Protein AF-A0A8J2YRN2-F1 (afdb_monomer_lite)

InterPro domains:
  IPR008792 Coenzyme PQQ synthesis protein D [PF05402] (5-70)
  IPR041881 Coenzyme PQQ synthesis protein D superfamily [G3DSA:1.10.10.1150] (1-71)

Radius of gyration: 12.45 Å; chains: 1; bounding box: 31×29×22 Å

Foldseek 3Di:
DDDFDWDALPPPRDTDTDDPLSVLLVVVLVDDDDLVVSLVVVVVVDVDDSVVSSVVSVVSVVVCVVSVNDDDDPD

Secondar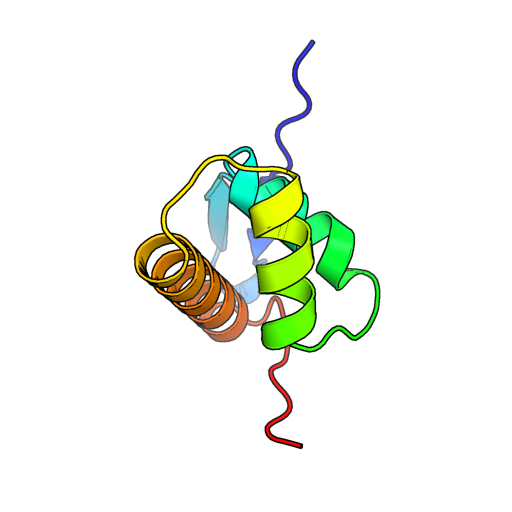y structure (DSSP, 8-state):
---PPEEEETTTTEEEE--HHHHHHHHHTTS---HHHHHHHHHHHS---HHHHHHHHHHHHHHHHHTTS------

pLDDT: mean 77.6, std 13.79, range [38.28, 89.5]

Sequence (75 aa):
MGTQTVLMSIDHGKYIGLDAVGTAIWQRLAEPVSVRDLCAQLMSAFTADAAELRRDVLAFLTRLHAYGLVDIDPA

Organism: NCBI:txid1867774

Structure (mmCIF, N/CA/C/O backbone):
data_AF-A0A8J2YRN2-F1
#
_entry.id   AF-A0A8J2YRN2-F1
#
loop_
_atom_site.group_PDB
_atom_site.id
_atom_site.type_symbol
_atom_site.label_atom_id
_atom_site.label_alt_id
_atom_site.label_comp_id
_atom_site.label_asym_id
_atom_site.label_entity_id
_atom_site.label_seq_id
_atom_site.pdbx_PDB_ins_code
_atom_site.Cartn_x
_atom_site.Cartn_y
_atom_site.Cartn_z
_atom_site.occupancy
_atom_site.B_iso_or_equiv
_atom_site.auth_seq_id
_atom_site.auth_comp_id
_atom_site.auth_asym_id
_atom_site.auth_atom_id
_atom_site.pdbx_PDB_model_num
ATOM 1 N N . MET A 1 1 ? -11.762 19.089 7.926 1.00 38.28 1 MET A N 1
ATOM 2 C CA . MET A 1 1 ? -12.708 18.087 7.387 1.00 38.28 1 MET A CA 1
ATOM 3 C C . MET A 1 1 ? -11.861 17.013 6.715 1.00 38.28 1 MET A C 1
ATOM 5 O O . MET A 1 1 ? -11.346 17.270 5.638 1.00 38.28 1 MET A O 1
ATOM 9 N N . GLY A 1 2 ? -11.556 15.915 7.416 1.00 46.31 2 GLY A N 1
ATOM 10 C CA . GLY A 1 2 ? -10.628 14.881 6.938 1.00 46.31 2 GLY A CA 1
ATOM 11 C C . GLY A 1 2 ? -11.356 13.840 6.092 1.00 46.31 2 GLY A C 1
ATOM 12 O O . GLY A 1 2 ? -12.303 13.220 6.565 1.00 46.31 2 GLY A O 1
ATOM 13 N N . THR A 1 3 ? -10.947 13.672 4.839 1.00 39.94 3 THR A N 1
ATOM 14 C CA . THR A 1 3 ? -11.521 12.696 3.907 1.00 39.94 3 THR A CA 1
ATOM 15 C C . THR A 1 3 ? -10.927 11.311 4.171 1.00 39.94 3 THR A C 1
ATOM 17 O O . THR A 1 3 ? -9.886 10.965 3.614 1.00 39.94 3 THR A O 1
ATOM 20 N N . GLN A 1 4 ? -11.557 10.515 5.036 1.00 43.12 4 GLN A N 1
ATOM 21 C CA . GLN A 1 4 ? -11.228 9.091 5.158 1.00 43.12 4 GLN A CA 1
ATOM 22 C C . GLN A 1 4 ? -11.868 8.324 3.999 1.00 43.12 4 GLN A C 1
ATOM 24 O O . GLN A 1 4 ? -13.084 8.364 3.815 1.00 43.12 4 GLN A O 1
ATOM 29 N N . THR A 1 5 ? -11.042 7.630 3.216 1.00 54.69 5 THR A N 1
ATOM 30 C CA . THR A 1 5 ? -11.521 6.754 2.141 1.00 54.69 5 THR A CA 1
ATOM 31 C C . THR A 1 5 ? -11.924 5.416 2.752 1.00 54.69 5 THR A C 1
ATOM 33 O O . THR A 1 5 ? -11.100 4.748 3.378 1.00 54.69 5 THR A O 1
ATOM 36 N N . VAL A 1 6 ? -13.193 5.033 2.597 1.00 57.19 6 VAL A N 1
ATOM 37 C CA . VAL A 1 6 ? -13.702 3.725 3.031 1.00 57.19 6 VAL A CA 1
ATOM 38 C C . VAL A 1 6 ? -13.822 2.828 1.810 1.00 57.19 6 VAL A C 1
ATOM 40 O O . VAL A 1 6 ? -14.539 3.154 0.866 1.00 57.19 6 VAL A O 1
ATOM 43 N N . LEU A 1 7 ? -13.129 1.693 1.845 1.00 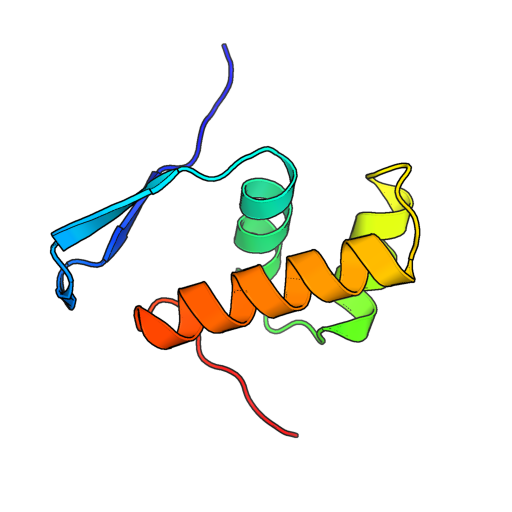65.50 7 LEU A N 1
ATOM 44 C CA . LEU A 1 7 ? -13.233 0.657 0.824 1.00 65.50 7 LEU A CA 1
ATOM 45 C C . LEU A 1 7 ? -14.189 -0.429 1.287 1.00 65.50 7 LEU A C 1
ATOM 47 O O . LEU A 1 7 ? -14.056 -0.956 2.396 1.00 65.50 7 LEU A O 1
ATOM 51 N N . MET A 1 8 ? -15.143 -0.758 0.421 1.00 56.28 8 MET A N 1
ATOM 52 C CA . MET A 1 8 ? -16.107 -1.824 0.643 1.00 56.28 8 MET A CA 1
ATOM 53 C C . MET A 1 8 ? -15.848 -2.942 -0.366 1.00 56.28 8 MET A C 1
ATOM 55 O O . MET A 1 8 ? -16.145 -2.793 -1.549 1.00 56.28 8 MET A O 1
ATOM 59 N N . SER A 1 9 ? -15.321 -4.075 0.105 1.00 55.25 9 SER A N 1
ATOM 60 C CA . SER A 1 9 ? -15.355 -5.314 -0.680 1.00 55.25 9 SER A CA 1
ATOM 61 C C . SER A 1 9 ? -16.744 -5.916 -0.559 1.00 55.25 9 SER A C 1
ATOM 63 O O . SER A 1 9 ? -17.093 -6.462 0.489 1.00 55.25 9 SER A O 1
ATOM 65 N N . ILE A 1 10 ? -17.524 -5.82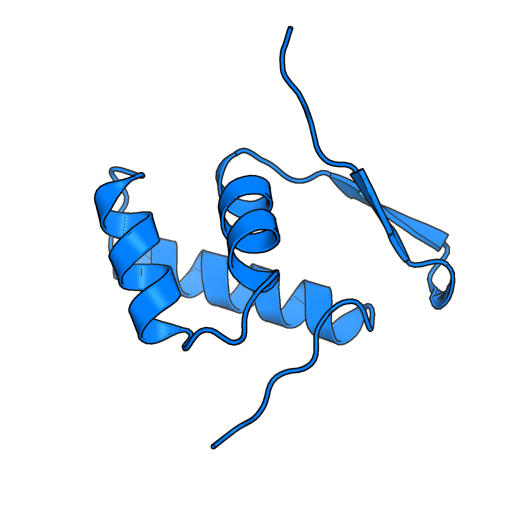6 -1.636 1.00 55.16 10 ILE A N 1
ATOM 66 C CA . ILE A 1 10 ? -18.862 -6.430 -1.728 1.00 55.16 10 ILE A CA 1
ATOM 67 C C . ILE A 1 10 ? -18.775 -7.951 -1.526 1.00 55.16 10 ILE A C 1
ATOM 69 O O . ILE A 1 10 ? -19.622 -8.521 -0.848 1.00 55.16 10 ILE A O 1
ATOM 73 N N . ASP A 1 11 ? -17.704 -8.576 -2.021 1.00 55.47 11 ASP A N 1
ATOM 74 C CA . ASP A 1 11 ? -17.472 -10.022 -1.941 1.00 55.47 11 ASP A CA 1
ATOM 75 C C . ASP A 1 11 ? -17.290 -10.535 -0.498 1.00 55.47 11 ASP A C 1
ATOM 77 O O . ASP A 1 11 ? -17.755 -11.612 -0.139 1.00 55.47 11 ASP A O 1
ATOM 81 N N . HIS A 1 12 ? -16.687 -9.720 0.375 1.00 54.62 12 HIS A N 1
ATOM 82 C CA . HIS A 1 12 ? -16.344 -10.121 1.743 1.00 54.62 12 HIS A CA 1
ATOM 83 C C . HIS A 1 12 ? -17.159 -9.423 2.843 1.00 54.62 12 HIS A C 1
ATOM 85 O O . HIS A 1 12 ? -16.987 -9.756 4.018 1.00 54.62 12 HIS A O 1
ATOM 91 N N . GLY A 1 13 ? -18.003 -8.437 2.511 1.00 53.91 13 GLY A N 1
ATOM 92 C CA . GLY A 1 13 ? -18.789 -7.674 3.492 1.00 53.91 13 GLY A CA 1
ATOM 93 C C . GLY A 1 13 ? -17.939 -6.931 4.536 1.00 53.91 13 GLY A C 1
ATOM 94 O O . GLY A 1 13 ? -18.404 -6.681 5.648 1.00 53.91 13 GLY A O 1
ATOM 95 N N . LYS A 1 14 ? -16.675 -6.616 4.215 1.00 58.31 14 LYS A N 1
ATOM 96 C CA . LYS A 1 14 ? -15.711 -5.998 5.139 1.00 58.31 14 LYS A CA 1
ATOM 97 C C . LYS A 1 14 ? -15.428 -4.549 4.767 1.00 58.31 14 LYS A C 1
ATOM 99 O O . LYS A 1 14 ? -15.172 -4.229 3.609 1.00 58.31 14 LYS A O 1
ATOM 104 N N . TYR A 1 15 ? -15.410 -3.705 5.795 1.00 65.38 15 TYR A N 1
ATOM 105 C CA . TYR A 1 15 ? -14.978 -2.316 5.717 1.00 65.38 15 TYR A CA 1
ATOM 106 C C . TYR A 1 15 ? -13.493 -2.237 6.050 1.00 65.38 15 TYR A C 1
ATOM 108 O O . TYR A 1 15 ? -13.077 -2.588 7.159 1.00 65.38 15 TYR A O 1
ATOM 116 N N . ILE A 1 16 ? -12.689 -1.780 5.095 1.00 67.31 16 ILE A N 1
ATOM 117 C CA . ILE A 1 16 ? -11.285 -1.463 5.351 1.00 67.31 16 ILE A CA 1
ATOM 118 C C . ILE A 1 16 ? -11.214 0.039 5.588 1.00 67.31 16 ILE A C 1
ATOM 120 O O . ILE A 1 16 ? -11.397 0.838 4.670 1.00 67.31 16 ILE A O 1
ATOM 124 N N . GLY A 1 17 ? -10.980 0.415 6.844 1.00 70.69 17 GLY A N 1
ATOM 125 C CA . GLY A 1 17 ? -10.592 1.776 7.178 1.00 70.69 17 GLY A CA 1
ATOM 126 C C . GLY A 1 17 ? -9.166 2.010 6.701 1.00 70.69 17 GLY A C 1
ATOM 127 O O . GLY A 1 17 ? -8.257 1.292 7.118 1.00 70.69 17 GLY A O 1
ATOM 128 N N . LEU A 1 18 ? -8.984 2.986 5.818 1.00 76.19 18 LEU A N 1
ATOM 129 C CA . LEU A 1 18 ? -7.666 3.431 5.396 1.00 76.19 18 LEU A CA 1
ATOM 130 C C . LEU A 1 18 ? -7.170 4.526 6.334 1.00 76.19 18 LEU A C 1
ATOM 132 O O . LEU A 1 18 ? -7.875 5.504 6.590 1.00 76.19 18 LEU A O 1
ATOM 136 N N . ASP A 1 19 ? -5.948 4.364 6.829 1.00 77.50 19 ASP A N 1
ATOM 137 C CA . ASP A 1 19 ? -5.214 5.454 7.459 1.00 77.50 19 ASP A CA 1
ATOM 138 C C . ASP A 1 19 ? -4.628 6.393 6.382 1.00 77.50 19 ASP A C 1
ATOM 140 O O . ASP A 1 19 ? -4.932 6.283 5.186 1.00 77.50 19 ASP A O 1
ATOM 144 N N . ALA A 1 20 ? -3.805 7.360 6.793 1.00 79.44 20 ALA A N 1
ATOM 145 C CA . ALA A 1 20 ? -3.184 8.297 5.859 1.00 79.44 20 ALA A CA 1
ATOM 146 C C . ALA A 1 20 ? -2.296 7.587 4.817 1.00 79.44 20 ALA A C 1
ATOM 148 O O . ALA A 1 20 ? -2.286 7.986 3.652 1.00 79.44 20 ALA A O 1
ATOM 149 N N . VAL A 1 21 ? -1.595 6.519 5.214 1.00 81.31 21 VAL A N 1
ATOM 150 C CA . VAL A 1 21 ? -0.693 5.751 4.345 1.00 81.31 21 VAL A CA 1
ATOM 151 C C . VAL A 1 21 ? -1.498 4.883 3.381 1.00 81.31 21 VAL A C 1
ATOM 153 O O . VAL A 1 21 ? -1.288 4.956 2.173 1.00 81.31 21 VAL A O 1
ATOM 156 N N . GLY A 1 22 ? -2.477 4.129 3.877 1.00 82.50 22 GLY A N 1
ATOM 157 C CA . GLY A 1 22 ? -3.381 3.310 3.073 1.00 82.50 22 GLY A CA 1
ATOM 158 C C . GLY A 1 22 ? -4.177 4.141 2.069 1.00 82.50 22 GLY A C 1
ATOM 159 O O . GLY A 1 22 ? -4.329 3.733 0.920 1.00 82.50 22 GLY A O 1
ATOM 160 N N . THR A 1 23 ? -4.608 5.348 2.453 1.00 84.69 23 THR A N 1
ATOM 161 C CA . THR A 1 23 ? -5.248 6.298 1.527 1.00 84.69 23 THR A CA 1
ATOM 162 C C . THR A 1 23 ? -4.266 6.770 0.458 1.00 84.69 23 THR A C 1
ATOM 164 O O . THR A 1 23 ? -4.608 6.788 -0.724 1.00 84.69 23 THR A O 1
ATOM 167 N N . ALA A 1 24 ? -3.032 7.111 0.841 1.00 85.25 24 ALA A N 1
ATOM 168 C CA . ALA A 1 24 ? -1.995 7.537 -0.097 1.00 85.25 24 ALA A CA 1
ATOM 169 C C . ALA A 1 24 ? -1.578 6.427 -1.076 1.00 85.25 24 ALA A C 1
ATOM 171 O O . ALA A 1 24 ? -1.279 6.733 -2.234 1.00 85.25 24 ALA A O 1
ATOM 172 N N . ILE A 1 25 ? -1.565 5.169 -0.625 1.00 86.44 25 ILE A N 1
ATOM 173 C CA . ILE A 1 25 ? -1.356 3.988 -1.468 1.00 86.44 25 ILE A CA 1
ATOM 174 C C . ILE A 1 25 ? -2.535 3.831 -2.424 1.00 86.44 25 ILE A C 1
ATOM 176 O O . ILE A 1 25 ? -2.331 3.784 -3.631 1.00 86.44 25 ILE A O 1
ATOM 180 N N . TRP A 1 26 ? -3.764 3.817 -1.904 1.00 85.88 26 TRP A N 1
ATOM 181 C CA . TRP A 1 26 ? -4.971 3.614 -2.704 1.00 85.88 26 TRP A CA 1
ATOM 182 C C . TRP A 1 26 ? -5.110 4.624 -3.847 1.00 85.88 26 TRP A C 1
ATOM 184 O O . TRP A 1 26 ? -5.389 4.246 -4.978 1.00 85.88 26 TRP A O 1
ATOM 194 N N . GLN A 1 27 ? -4.845 5.903 -3.575 1.00 85.19 27 GLN A N 1
ATOM 195 C CA . GLN A 1 27 ? -4.874 6.956 -4.597 1.00 85.19 27 GLN A CA 1
ATOM 196 C C . GLN A 1 27 ? -3.831 6.736 -5.706 1.00 85.19 27 GLN A C 1
ATOM 198 O O . GLN A 1 27 ? -4.076 7.092 -6.852 1.00 85.19 27 GLN A O 1
ATOM 203 N N . ARG A 1 28 ? -2.678 6.137 -5.382 1.00 85.75 28 ARG A N 1
ATOM 204 C CA . ARG A 1 28 ? -1.610 5.834 -6.350 1.00 85.75 28 ARG A CA 1
ATOM 205 C C . ARG A 1 28 ? -1.867 4.564 -7.150 1.00 85.75 28 ARG A C 1
ATOM 207 O O . ARG A 1 28 ? -1.412 4.475 -8.278 1.00 85.75 28 ARG A O 1
ATOM 214 N N . LEU A 1 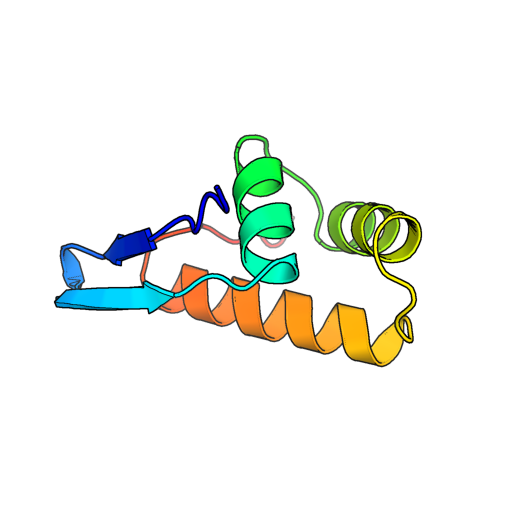29 ? -2.619 3.622 -6.585 1.00 84.81 29 LEU A N 1
ATOM 215 C CA . LEU A 1 29 ? -3.054 2.402 -7.268 1.00 84.81 29 LEU A CA 1
ATOM 216 C C . LEU A 1 29 ? -4.112 2.660 -8.355 1.00 84.81 29 LEU A C 1
ATOM 218 O O . LEU A 1 29 ? -4.524 1.720 -9.027 1.00 84.81 29 LEU A O 1
ATOM 222 N N . ALA A 1 30 ? -4.546 3.913 -8.547 1.00 83.31 30 ALA A N 1
ATOM 223 C CA . ALA A 1 30 ? -5.359 4.309 -9.696 1.00 83.31 30 ALA A CA 1
ATOM 224 C C . ALA A 1 30 ? -4.639 4.066 -11.038 1.00 83.31 30 ALA A C 1
ATOM 226 O O . ALA A 1 30 ? -5.299 3.862 -12.055 1.00 83.31 30 ALA A O 1
ATOM 227 N N . GLU A 1 31 ? -3.304 4.058 -11.031 1.00 81.94 31 GLU A N 1
ATOM 228 C CA . GLU A 1 31 ? -2.465 3.693 -12.170 1.00 81.94 31 GLU A CA 1
ATOM 229 C C . GLU A 1 31 ? -1.567 2.495 -11.804 1.00 81.94 31 GLU A C 1
ATOM 231 O O . GLU A 1 31 ? -1.169 2.359 -10.641 1.00 81.94 31 GLU A O 1
ATOM 236 N N . PRO A 1 32 ? -1.215 1.619 -12.767 1.00 84.38 32 PRO A N 1
ATOM 237 C CA . PRO A 1 32 ? -0.260 0.542 -12.528 1.00 84.38 32 PRO A CA 1
ATOM 238 C C . PRO A 1 32 ? 1.076 1.109 -12.037 1.00 84.38 32 PRO A C 1
ATOM 240 O O . PRO A 1 32 ? 1.738 1.875 -12.739 1.00 84.38 32 PRO A O 1
ATOM 243 N N . VAL A 1 33 ? 1.488 0.726 -10.830 1.00 89.50 33 VAL A N 1
ATOM 244 C CA . VAL A 1 33 ? 2.717 1.215 -10.199 1.00 89.50 33 VAL A CA 1
ATOM 245 C C . VAL A 1 33 ? 3.497 0.056 -9.596 1.00 89.50 33 VAL A C 1
ATOM 247 O O . VAL A 1 33 ? 2.928 -0.856 -8.997 1.00 89.50 33 VAL A O 1
ATOM 250 N N . SER A 1 34 ? 4.824 0.091 -9.730 1.00 89.38 34 SER A N 1
ATOM 251 C CA . SER A 1 34 ? 5.675 -0.911 -9.095 1.00 89.38 34 SER A CA 1
ATOM 252 C C . SER A 1 34 ? 5.716 -0.698 -7.578 1.00 89.38 34 SER A C 1
ATOM 254 O O . SER A 1 34 ? 5.737 0.436 -7.091 1.00 89.38 34 SER A O 1
ATOM 256 N N . VAL A 1 35 ? 5.808 -1.785 -6.805 1.00 88.00 35 VAL A N 1
ATOM 257 C CA . VAL A 1 35 ? 5.938 -1.703 -5.336 1.00 88.00 35 VAL A CA 1
ATOM 258 C C . VAL A 1 35 ? 7.154 -0.861 -4.934 1.00 88.00 35 VAL A C 1
ATOM 260 O O . VAL A 1 35 ? 7.108 -0.135 -3.942 1.00 88.00 35 VAL A O 1
ATOM 263 N N . ARG A 1 36 ? 8.233 -0.915 -5.724 1.00 86.94 36 ARG A N 1
ATOM 264 C CA . ARG A 1 36 ? 9.443 -0.117 -5.505 1.00 86.94 36 ARG A CA 1
ATOM 265 C C . ARG A 1 36 ? 9.158 1.378 -5.622 1.00 86.94 36 ARG A C 1
ATOM 267 O O . ARG A 1 36 ? 9.514 2.128 -4.716 1.00 86.94 36 ARG A O 1
ATOM 274 N N . ASP A 1 37 ? 8.529 1.802 -6.714 1.00 88.50 37 ASP A N 1
ATOM 275 C CA . ASP A 1 37 ? 8.279 3.224 -6.962 1.00 88.50 37 ASP A CA 1
ATOM 276 C C . ASP A 1 37 ? 7.210 3.755 -6.000 1.00 88.50 37 ASP A C 1
ATOM 278 O O . ASP A 1 37 ? 7.334 4.871 -5.496 1.00 88.50 37 ASP A O 1
ATOM 282 N N . LEU A 1 38 ? 6.225 2.922 -5.648 1.00 89.12 38 LEU A N 1
ATOM 283 C CA . LEU A 1 38 ? 5.260 3.212 -4.591 1.00 89.12 38 LEU A CA 1
ATOM 284 C C . LEU A 1 38 ? 5.963 3.461 -3.247 1.00 89.12 38 LEU A C 1
ATOM 286 O O . LEU A 1 38 ? 5.719 4.487 -2.613 1.00 89.12 38 LEU A O 1
ATOM 290 N N . CYS A 1 39 ? 6.875 2.574 -2.832 1.00 88.56 39 CYS A N 1
ATOM 291 C CA . CYS A 1 39 ? 7.649 2.757 -1.600 1.00 88.56 39 CYS A CA 1
ATOM 292 C C . CYS A 1 39 ? 8.504 4.030 -1.649 1.00 88.56 39 CYS A C 1
ATOM 294 O O . CYS A 1 39 ? 8.518 4.780 -0.679 1.00 88.56 39 CYS A O 1
ATOM 296 N N . ALA A 1 40 ? 9.174 4.313 -2.771 1.00 87.81 40 ALA A N 1
ATOM 297 C CA . ALA A 1 40 ? 10.004 5.509 -2.919 1.00 87.81 40 ALA A CA 1
ATOM 298 C C . ALA A 1 40 ? 9.185 6.808 -2.798 1.00 87.81 40 ALA A C 1
ATOM 300 O O . ALA A 1 40 ? 9.591 7.745 -2.109 1.00 87.81 40 ALA A O 1
ATOM 301 N N . GLN A 1 41 ? 8.000 6.854 -3.413 1.00 87.19 41 GLN A N 1
ATOM 302 C CA . GLN A 1 41 ? 7.096 8.000 -3.299 1.00 87.19 41 GLN A CA 1
ATOM 303 C C . GLN A 1 41 ? 6.572 8.181 -1.872 1.00 87.19 41 GLN A C 1
ATOM 305 O O . GLN A 1 41 ? 6.469 9.309 -1.388 1.00 87.19 41 GLN A O 1
ATOM 310 N N . LEU A 1 42 ? 6.249 7.081 -1.192 1.00 86.56 42 LEU A N 1
ATOM 311 C CA . LEU A 1 42 ? 5.784 7.115 0.191 1.00 86.56 42 LEU A CA 1
ATOM 312 C C . LEU A 1 42 ? 6.903 7.533 1.149 1.00 86.56 42 LEU A C 1
ATOM 314 O O . LEU A 1 42 ? 6.645 8.346 2.025 1.00 86.56 42 LEU A O 1
ATOM 318 N N . MET A 1 43 ? 8.147 7.094 0.943 1.00 86.12 43 MET A N 1
ATOM 319 C CA . MET A 1 43 ? 9.300 7.563 1.728 1.00 86.12 43 MET A CA 1
ATOM 320 C C . MET A 1 43 ? 9.509 9.079 1.628 1.00 86.12 43 MET A C 1
ATOM 322 O O . MET A 1 43 ? 9.983 9.699 2.572 1.00 86.12 43 MET A O 1
ATOM 326 N N . SER A 1 44 ? 9.156 9.693 0.494 1.00 83.06 44 SER A N 1
ATOM 327 C CA . SER A 1 44 ? 9.220 11.151 0.349 1.00 83.06 44 SER A CA 1
ATOM 328 C C . SER A 1 44 ? 8.076 11.879 1.064 1.00 83.06 44 SER A C 1
ATOM 330 O O . SER A 1 44 ? 8.211 13.066 1.353 1.00 83.06 44 SER A O 1
ATOM 332 N N . ALA A 1 45 ? 6.947 11.206 1.297 1.00 81.25 45 ALA A N 1
ATOM 333 C CA . ALA A 1 45 ? 5.753 11.782 1.917 1.00 81.25 45 ALA A CA 1
ATOM 334 C C . ALA A 1 45 ? 5.645 11.470 3.421 1.00 81.25 45 ALA A C 1
ATOM 336 O O . ALA A 1 45 ? 4.992 12.210 4.156 1.00 81.25 45 ALA A O 1
ATOM 337 N N . PHE A 1 46 ? 6.279 10.390 3.874 1.00 81.88 46 PHE A N 1
ATOM 338 C CA . PHE A 1 46 ? 6.231 9.887 5.239 1.00 81.88 46 PHE A CA 1
ATOM 339 C C . PHE A 1 46 ? 7.648 9.730 5.786 1.00 81.88 46 PHE A C 1
ATOM 341 O O . PHE A 1 46 ? 8.476 9.024 5.214 1.00 81.88 46 PHE A O 1
ATOM 348 N N . THR A 1 47 ? 7.911 10.344 6.938 1.00 76.94 47 THR A N 1
ATOM 349 C CA . THR A 1 47 ? 9.167 10.173 7.678 1.00 76.94 47 THR A CA 1
ATOM 350 C C . THR A 1 47 ? 9.131 8.844 8.440 1.00 76.94 47 THR A C 1
ATOM 352 O O . THR A 1 47 ? 8.884 8.821 9.643 1.00 76.94 47 THR A O 1
ATOM 355 N N . ALA A 1 48 ? 9.313 7.731 7.730 1.00 76.56 48 ALA A N 1
ATOM 356 C CA . ALA A 1 48 ? 9.352 6.378 8.288 1.00 76.56 48 ALA A CA 1
ATOM 357 C C . ALA A 1 48 ? 10.609 5.627 7.820 1.00 76.56 48 ALA A C 1
ATOM 359 O O . ALA A 1 48 ? 11.206 5.973 6.797 1.00 76.56 48 ALA A O 1
ATOM 360 N N . ASP A 1 49 ? 11.009 4.591 8.561 1.00 85.94 49 ASP A N 1
ATOM 361 C CA . ASP A 1 49 ? 12.110 3.719 8.150 1.00 85.94 49 ASP A CA 1
ATOM 362 C C . ASP A 1 49 ? 11.746 2.952 6.869 1.00 85.94 49 ASP A C 1
ATOM 364 O O . ASP A 1 49 ? 10.637 2.437 6.724 1.00 85.94 49 ASP A O 1
ATOM 368 N N . ALA A 1 50 ? 12.689 2.846 5.931 1.00 81.69 50 ALA A N 1
ATOM 369 C CA . ALA A 1 50 ? 12.439 2.222 4.634 1.00 81.69 50 ALA A CA 1
ATOM 370 C C . ALA A 1 50 ? 12.045 0.736 4.745 1.00 81.69 50 ALA A C 1
ATOM 372 O O . ALA A 1 50 ? 11.241 0.245 3.947 1.00 81.69 50 ALA A O 1
ATOM 373 N N . ALA A 1 51 ? 12.591 0.000 5.718 1.00 85.12 51 ALA A N 1
ATOM 374 C CA . ALA A 1 51 ? 12.265 -1.407 5.924 1.00 85.12 51 ALA A CA 1
ATOM 375 C C . ALA A 1 51 ? 10.911 -1.589 6.625 1.00 85.12 51 ALA A C 1
ATOM 377 O O . ALA A 1 51 ? 10.208 -2.565 6.350 1.00 85.12 51 ALA A O 1
ATOM 378 N N . GLU A 1 52 ? 10.536 -0.673 7.516 1.00 85.38 52 GLU A N 1
ATOM 379 C CA . GLU A 1 52 ? 9.204 -0.631 8.128 1.00 85.38 52 GLU A CA 1
ATOM 380 C C . GLU A 1 52 ? 8.134 -0.266 7.097 1.00 85.38 52 GLU A C 1
ATOM 382 O O . GLU A 1 52 ? 7.244 -1.075 6.838 1.00 85.38 52 GLU A O 1
ATOM 387 N N . LEU A 1 53 ? 8.312 0.850 6.386 1.00 86.06 53 LEU A N 1
ATOM 388 C CA . LEU A 1 53 ? 7.394 1.305 5.344 1.00 86.06 53 LEU A CA 1
ATOM 389 C C . LEU A 1 53 ? 7.161 0.223 4.284 1.00 86.06 53 LEU A C 1
ATOM 391 O O . LEU A 1 53 ? 6.024 -0.061 3.918 1.00 86.06 53 LEU A O 1
ATOM 395 N N . ARG A 1 54 ? 8.229 -0.426 3.804 1.00 86.25 54 ARG A N 1
ATOM 396 C CA . ARG A 1 54 ? 8.104 -1.488 2.799 1.00 86.25 54 ARG A CA 1
ATOM 397 C C . ARG A 1 54 ? 7.313 -2.687 3.324 1.00 86.25 54 ARG A C 1
ATOM 399 O O . ARG A 1 54 ? 6.548 -3.273 2.559 1.00 86.25 54 ARG A O 1
ATOM 406 N N . ARG A 1 55 ? 7.500 -3.073 4.592 1.00 87.62 55 ARG A N 1
ATOM 407 C CA . ARG A 1 55 ? 6.733 -4.167 5.213 1.00 87.62 55 ARG A CA 1
ATOM 408 C C . ARG A 1 55 ? 5.257 -3.811 5.311 1.00 87.62 55 ARG A C 1
ATOM 410 O O . ARG A 1 55 ? 4.430 -4.634 4.927 1.00 87.62 55 ARG A O 1
ATOM 417 N N . ASP A 1 56 ? 4.948 -2.596 5.739 1.00 85.50 56 ASP A N 1
ATOM 418 C CA . ASP A 1 56 ? 3.570 -2.134 5.892 1.00 85.50 56 ASP A CA 1
ATOM 419 C C . ASP A 1 56 ? 2.863 -2.018 4.541 1.00 85.50 56 ASP A C 1
ATOM 421 O O . ASP A 1 56 ? 1.746 -2.513 4.383 1.00 85.50 56 ASP A O 1
ATOM 425 N N . VAL A 1 57 ? 3.541 -1.465 3.529 1.00 88.56 57 VAL A N 1
ATOM 426 C CA . VAL A 1 57 ? 3.037 -1.404 2.149 1.00 88.56 57 VAL A CA 1
ATOM 427 C C . VAL A 1 57 ? 2.758 -2.810 1.617 1.00 88.56 57 VAL A C 1
ATOM 429 O O . VAL A 1 57 ? 1.672 -3.059 1.097 1.00 88.56 57 VAL A O 1
ATOM 432 N N . LEU A 1 58 ? 3.693 -3.753 1.776 1.00 88.81 58 LEU A N 1
ATOM 433 C CA . LEU A 1 58 ? 3.503 -5.142 1.340 1.00 88.81 58 LEU A CA 1
ATOM 434 C C . LEU A 1 58 ? 2.341 -5.82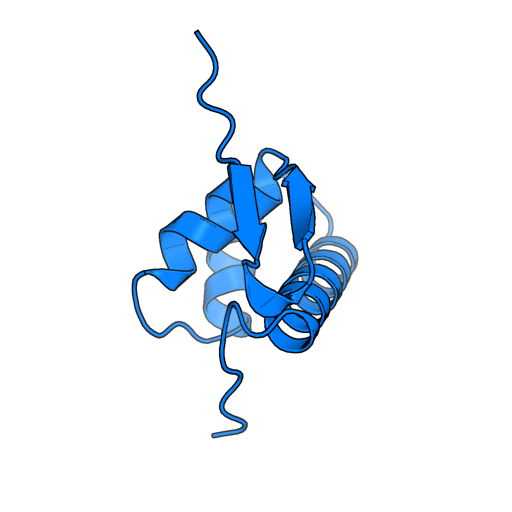5 2.067 1.00 88.81 58 LEU A C 1
ATOM 436 O O . LEU A 1 58 ? 1.524 -6.485 1.422 1.00 88.81 58 LEU A O 1
ATOM 440 N N . ALA A 1 59 ? 2.242 -5.661 3.387 1.00 88.62 59 ALA A N 1
ATOM 441 C CA . ALA A 1 59 ? 1.151 -6.222 4.179 1.00 88.62 59 ALA A CA 1
ATOM 442 C C . ALA A 1 59 ? -0.206 -5.647 3.746 1.00 88.62 59 ALA A C 1
ATOM 444 O O . ALA A 1 59 ? -1.185 -6.386 3.610 1.00 88.62 59 ALA A O 1
ATOM 445 N N . PHE A 1 60 ? -0.254 -4.343 3.469 1.00 87.25 60 PHE A N 1
ATOM 446 C CA . PHE A 1 60 ? -1.448 -3.663 2.992 1.00 87.25 60 PHE A CA 1
ATOM 447 C C . PHE A 1 60 ? -1.863 -4.131 1.589 1.00 87.25 60 PHE A C 1
ATOM 449 O O . PHE A 1 60 ? -3.014 -4.524 1.403 1.00 87.25 60 PHE A O 1
ATOM 456 N N . LEU A 1 61 ? -0.933 -4.188 0.628 1.00 88.50 61 LEU A N 1
ATOM 457 C CA . LEU A 1 61 ? -1.198 -4.695 -0.726 1.00 88.50 61 LEU A CA 1
ATOM 458 C C . LEU A 1 61 ? -1.655 -6.158 -0.709 1.00 88.50 61 LEU A C 1
ATOM 460 O O . LEU A 1 61 ? -2.639 -6.501 -1.358 1.00 88.50 61 LEU A O 1
ATOM 464 N N . THR A 1 62 ? -1.005 -7.003 0.096 1.00 88.81 62 THR A N 1
ATOM 465 C CA . THR A 1 62 ? -1.396 -8.413 0.272 1.00 88.81 62 THR A CA 1
ATOM 466 C C . THR A 1 62 ? -2.826 -8.522 0.792 1.00 88.81 62 THR A C 1
ATOM 468 O O . THR A 1 62 ? -3.606 -9.353 0.328 1.00 88.81 62 THR A O 1
ATOM 471 N N . ARG A 1 63 ? -3.194 -7.659 1.745 1.00 86.69 63 ARG A N 1
ATOM 472 C CA . ARG A 1 63 ? -4.545 -7.611 2.297 1.00 86.69 63 ARG A CA 1
ATOM 473 C C . ARG A 1 63 ? -5.565 -7.154 1.254 1.00 86.69 63 ARG A C 1
ATOM 475 O O . ARG A 1 63 ? -6.622 -7.768 1.163 1.00 86.69 63 ARG A O 1
ATOM 482 N N . LEU A 1 64 ? -5.261 -6.125 0.463 1.00 85.69 64 LEU A N 1
ATOM 483 C CA . LEU A 1 64 ? -6.132 -5.679 -0.630 1.00 85.69 64 LEU A CA 1
ATOM 484 C C . LEU A 1 64 ? -6.333 -6.780 -1.680 1.00 85.69 64 LEU A C 1
ATOM 486 O O . LEU A 1 64 ? -7.467 -7.025 -2.088 1.00 85.69 64 LEU A O 1
ATOM 490 N N . HIS A 1 65 ? -5.259 -7.475 -2.055 1.00 87.12 65 HIS A N 1
ATOM 491 C CA . HIS A 1 65 ? -5.305 -8.589 -3.000 1.00 87.12 65 HIS A CA 1
ATOM 492 C C . HIS A 1 65 ? -6.156 -9.746 -2.463 1.00 87.12 65 HIS A C 1
ATOM 494 O O . HIS A 1 65 ? -7.034 -10.249 -3.155 1.00 87.12 65 HIS A O 1
ATOM 500 N N . ALA A 1 66 ? -5.991 -10.104 -1.184 1.00 85.88 66 ALA A N 1
ATOM 501 C CA . ALA A 1 66 ? -6.814 -11.124 -0.531 1.00 85.88 66 ALA A CA 1
ATOM 502 C C . ALA A 1 66 ? -8.314 -10.772 -0.499 1.00 85.88 66 ALA A C 1
ATOM 504 O O . ALA A 1 66 ? -9.156 -11.664 -0.422 1.00 85.88 66 ALA A O 1
ATOM 505 N N . TYR A 1 67 ? -8.657 -9.484 -0.555 1.00 83.50 67 TYR A N 1
ATOM 506 C CA . TYR A 1 67 ? -10.040 -9.019 -0.642 1.00 83.50 67 TYR A CA 1
ATOM 507 C C . TYR A 1 67 ? -10.540 -8.796 -2.076 1.00 83.50 67 TYR A C 1
ATOM 509 O O . TYR A 1 67 ? -11.666 -8.314 -2.236 1.00 83.50 67 TYR A O 1
ATOM 517 N N . GLY A 1 68 ? -9.728 -9.116 -3.091 1.00 83.44 68 GLY A N 1
ATOM 518 C CA . GLY A 1 68 ? -10.057 -8.923 -4.504 1.00 83.44 68 GLY A CA 1
ATOM 519 C C . GLY A 1 68 ? -10.158 -7.454 -4.922 1.00 83.44 68 GLY A C 1
ATOM 520 O O . GLY A 1 68 ? -10.855 -7.141 -5.880 1.00 83.44 68 GLY A O 1
ATOM 521 N N . LEU A 1 69 ? -9.527 -6.539 -4.176 1.00 83.88 69 LEU A N 1
ATOM 522 C CA . LEU A 1 69 ? -9.580 -5.096 -4.452 1.00 83.88 69 LEU A CA 1
ATOM 523 C C . LEU A 1 69 ? -8.487 -4.631 -5.413 1.00 83.88 69 LEU A C 1
ATOM 525 O O . LEU A 1 69 ? -8.632 -3.583 -6.035 1.00 83.88 69 LEU A O 1
ATOM 529 N N . VAL A 1 70 ? -7.386 -5.376 -5.486 1.00 85.56 70 VAL A N 1
ATOM 530 C CA . VAL A 1 70 ? -6.242 -5.100 -6.358 1.00 85.56 70 VAL A CA 1
ATOM 531 C C . VAL A 1 70 ? -5.703 -6.415 -6.893 1.00 85.56 70 VAL A C 1
ATOM 533 O O . VAL A 1 70 ? -5.817 -7.443 -6.224 1.00 85.56 70 VAL A O 1
ATOM 536 N N . ASP A 1 71 ? -5.078 -6.358 -8.060 1.00 85.38 71 ASP A N 1
ATOM 537 C CA . ASP A 1 71 ? -4.328 -7.471 -8.632 1.00 85.38 71 ASP A CA 1
ATOM 538 C C . ASP A 1 71 ? -2.823 -7.192 -8.500 1.00 85.38 71 ASP A C 1
ATOM 540 O O . ASP A 1 71 ? -2.400 -6.031 -8.534 1.00 85.38 71 ASP A O 1
ATOM 544 N N . ILE A 1 72 ? -2.021 -8.235 -8.286 1.00 84.50 72 ILE A N 1
ATOM 545 C CA . ILE A 1 72 ? -0.565 -8.118 -8.144 1.00 84.50 72 ILE A CA 1
ATOM 546 C C . ILE A 1 72 ? 0.071 -8.925 -9.266 1.00 84.50 72 ILE A C 1
ATOM 548 O O . ILE A 1 72 ? 0.113 -10.153 -9.212 1.00 84.50 72 ILE A O 1
ATOM 552 N N . ASP A 1 73 ? 0.616 -8.216 -10.250 1.00 83.75 73 ASP A N 1
ATOM 553 C CA . ASP A 1 73 ? 1.352 -8.830 -11.349 1.00 83.75 73 ASP A CA 1
ATOM 554 C C . ASP A 1 73 ? 2.822 -9.075 -10.940 1.00 83.75 73 ASP A C 1
ATOM 556 O O . ASP A 1 73 ? 3.498 -8.134 -10.506 1.00 83.75 73 ASP A O 1
ATOM 560 N N . PRO A 1 74 ? 3.332 -10.320 -11.031 1.00 65.75 74 PRO A N 1
ATOM 561 C CA . PRO A 1 74 ? 4.714 -10.662 -10.708 1.00 65.75 74 PRO A CA 1
ATOM 562 C C . PRO A 1 74 ? 5.751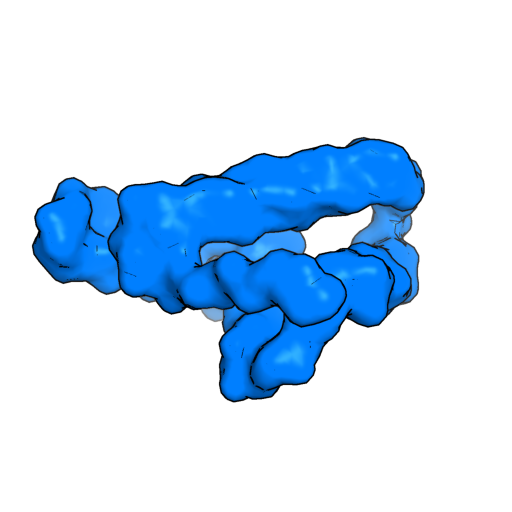 -10.339 -11.805 1.00 65.75 74 PRO A C 1
ATOM 564 O O . PRO A 1 74 ? 6.851 -10.880 -11.701 1.00 65.75 74 PRO A O 1
ATOM 567 N N . ALA A 1 75 ? 5.416 -9.523 -12.818 1.00 55.06 75 ALA A N 1
ATOM 568 C CA . ALA A 1 75 ? 6.275 -9.100 -13.942 1.00 55.06 75 ALA A CA 1
ATOM 569 C C . ALA A 1 75 ? 7.803 -9.138 -13.716 1.00 55.06 75 ALA A C 1
ATOM 571 O O . ALA A 1 75 ? 8.302 -8.513 -12.748 1.00 55.06 75 ALA A O 1
#